Protein AF-A0A822DTH3-F1 (afdb_monomer_lite)

pLDDT: mean 80.62, std 17.34, range [48.41, 97.38]

Radius of gyration: 17.44 Å; chains: 1; bounding box: 43×27×44 Å

Structure (mmCIF, N/CA/C/O backbone):
data_AF-A0A822DTH3-F1
#
_entry.id   AF-A0A822DTH3-F1
#
loop_
_atom_site.group_PDB
_atom_site.id
_atom_site.type_symbol
_atom_site.label_atom_id
_atom_site.label_alt_id
_atom_site.labe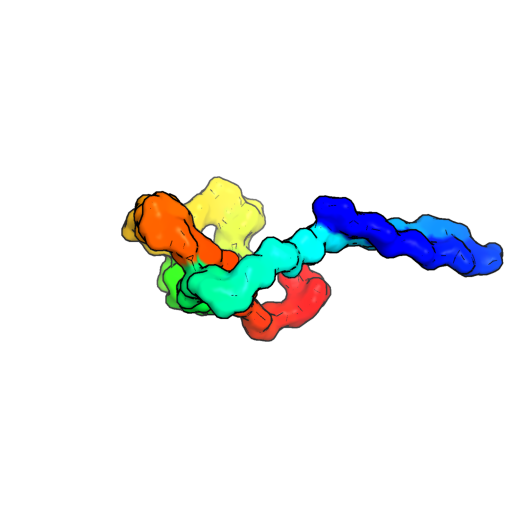l_comp_id
_atom_site.label_asym_id
_atom_site.label_entity_id
_atom_site.label_seq_id
_atom_site.pdbx_PDB_ins_code
_atom_site.Cartn_x
_atom_site.Cartn_y
_atom_site.Cartn_z
_atom_site.occupancy
_atom_site.B_iso_or_equiv
_atom_site.auth_seq_id
_atom_site.auth_comp_id
_atom_site.auth_asym_id
_atom_site.auth_atom_id
_atom_site.pdbx_PDB_model_num
ATOM 1 N N . GLU A 1 1 ? 10.301 4.852 0.716 1.00 89.44 1 GLU A N 1
ATOM 2 C CA . GLU A 1 1 ? 10.371 4.962 -0.752 1.00 89.44 1 GLU A CA 1
ATOM 3 C C . GLU A 1 1 ? 11.631 4.248 -1.212 1.00 89.44 1 GLU A C 1
ATOM 5 O O . GLU A 1 1 ? 12.654 4.373 -0.548 1.00 89.44 1 GLU A O 1
ATOM 10 N N . VAL A 1 2 ? 11.522 3.432 -2.254 1.00 96.50 2 VAL A N 1
ATOM 11 C CA . VAL A 1 2 ? 12.623 2.683 -2.870 1.00 96.50 2 VAL A CA 1
ATOM 12 C C . VAL A 1 2 ? 12.603 2.974 -4.361 1.00 96.50 2 VAL A C 1
ATOM 14 O O . VAL A 1 2 ? 11.531 3.123 -4.946 1.00 96.50 2 VAL A O 1
ATOM 17 N N . GLU A 1 3 ? 13.782 3.064 -4.960 1.00 97.38 3 GLU A N 1
ATOM 18 C CA . GLU A 1 3 ? 13.955 3.330 -6.380 1.00 97.38 3 GLU A CA 1
ATOM 19 C C . GLU A 1 3 ? 14.586 2.117 -7.067 1.00 97.38 3 GLU A C 1
ATOM 21 O O . GLU A 1 3 ? 15.574 1.560 -6.587 1.00 97.38 3 GLU A O 1
ATOM 26 N N . PHE A 1 4 ? 13.997 1.715 -8.188 1.00 96.94 4 PHE A N 1
ATOM 27 C CA . PHE A 1 4 ? 14.519 0.694 -9.082 1.00 96.94 4 PHE A CA 1
ATOM 28 C C . PHE A 1 4 ? 14.933 1.366 -10.383 1.00 96.94 4 PHE A C 1
ATOM 30 O O . PHE A 1 4 ? 14.121 2.047 -11.010 1.00 96.94 4 PHE A O 1
ATOM 37 N N . SER A 1 5 ? 16.178 1.164 -10.800 1.00 97.12 5 SER A N 1
ATOM 38 C CA . SER A 1 5 ? 16.702 1.714 -12.044 1.00 97.12 5 SER A CA 1
ATOM 39 C C . SER A 1 5 ? 17.261 0.611 -12.938 1.00 97.12 5 SER A C 1
ATOM 41 O O . SER A 1 5 ? 17.906 -0.330 -12.477 1.00 97.12 5 SER A O 1
ATOM 43 N N . VAL A 1 6 ? 16.976 0.713 -14.236 1.00 96.81 6 VAL A N 1
ATOM 44 C CA . VAL A 1 6 ? 17.466 -0.209 -15.264 1.00 96.81 6 VAL A CA 1
ATOM 45 C C . VAL A 1 6 ? 18.071 0.612 -16.390 1.00 96.81 6 VAL A C 1
ATOM 47 O O . VAL A 1 6 ? 17.373 1.402 -17.020 1.00 96.81 6 VAL A O 1
ATOM 50 N N . THR A 1 7 ? 19.359 0.409 -16.662 1.00 97.06 7 THR A N 1
ATOM 51 C CA . THR A 1 7 ? 20.071 1.069 -17.761 1.00 97.06 7 THR A CA 1
ATOM 52 C C . THR A 1 7 ? 20.331 0.082 -18.888 1.00 97.06 7 THR A C 1
ATOM 54 O O . THR A 1 7 ? 20.924 -0.973 -18.671 1.00 97.06 7 THR A O 1
ATOM 57 N N . THR A 1 8 ? 19.922 0.432 -20.106 1.00 95.81 8 THR A N 1
ATOM 58 C CA . THR A 1 8 ? 20.213 -0.346 -21.317 1.00 95.81 8 THR A CA 1
ATOM 59 C C . THR A 1 8 ? 20.979 0.501 -22.329 1.00 95.81 8 THR A C 1
ATOM 61 O O . THR A 1 8 ? 20.839 1.724 -22.368 1.00 95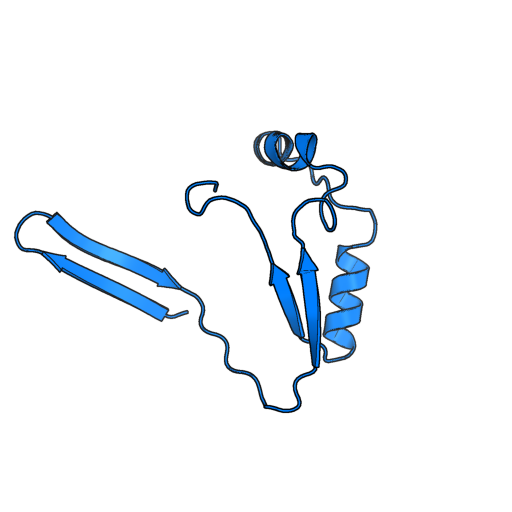.81 8 THR A O 1
ATOM 64 N N . ALA A 1 9 ? 21.770 -0.149 -23.186 1.00 92.81 9 ALA A N 1
ATOM 65 C CA . ALA A 1 9 ? 22.571 0.536 -24.204 1.00 92.81 9 ALA A CA 1
ATOM 66 C C . ALA A 1 9 ? 21.724 1.293 -25.246 1.00 92.81 9 ALA A C 1
ATOM 68 O O . ALA A 1 9 ? 22.196 2.269 -25.820 1.00 92.81 9 ALA A O 1
ATOM 69 N N . PHE A 1 10 ? 20.482 0.855 -25.484 1.00 92.62 10 PHE A N 1
ATOM 70 C CA . PHE A 1 10 ? 19.609 1.415 -26.522 1.00 92.62 10 PHE A CA 1
ATOM 71 C C . PHE A 1 10 ? 18.550 2.383 -25.983 1.00 92.62 10 PHE A C 1
ATOM 73 O O . PHE A 1 10 ? 18.147 3.289 -26.704 1.00 92.62 10 PHE A O 1
ATOM 80 N N . GLN A 1 11 ? 18.081 2.199 -24.743 1.00 88.75 11 GLN A N 1
ATOM 81 C CA . GLN A 1 11 ? 16.978 2.988 -24.170 1.00 88.75 11 GLN A CA 1
ATOM 82 C C . GLN A 1 11 ? 17.421 3.905 -23.018 1.00 88.75 11 GLN A C 1
ATOM 84 O O . GLN A 1 11 ? 16.595 4.625 -22.463 1.00 88.75 11 GLN A O 1
ATOM 89 N N . GLY A 1 12 ? 18.707 3.906 -22.651 1.00 93.81 12 GLY A N 1
ATOM 90 C CA . GLY A 1 12 ? 19.202 4.678 -21.511 1.00 93.81 12 GLY A CA 1
ATOM 91 C C . GLY A 1 12 ? 18.685 4.123 -20.181 1.00 93.81 12 GLY A C 1
ATOM 92 O O . GLY A 1 12 ? 18.489 2.914 -20.051 1.00 93.81 12 GLY A O 1
ATOM 93 N N . THR A 1 13 ? 18.495 4.991 -19.183 1.00 96.88 13 THR A N 1
ATOM 94 C CA . THR A 1 13 ? 18.070 4.601 -17.828 1.00 96.88 13 THR A CA 1
ATOM 95 C C . THR A 1 13 ? 16.575 4.825 -17.624 1.00 96.88 13 THR A C 1
ATOM 97 O O . THR A 1 13 ? 16.106 5.959 -17.675 1.00 96.88 13 THR A O 1
ATOM 100 N N . ALA A 1 14 ? 15.842 3.757 -17.318 1.00 96.50 14 ALA A N 1
ATOM 101 C CA . ALA A 1 14 ? 14.484 3.818 -16.791 1.00 96.50 14 ALA A CA 1
ATOM 102 C C . ALA A 1 14 ? 14.520 3.761 -15.259 1.00 96.50 14 ALA A C 1
ATOM 104 O O . ALA A 1 14 ? 15.286 2.985 -14.689 1.00 96.50 14 ALA A O 1
ATOM 105 N N . VAL A 1 15 ? 13.685 4.565 -14.598 1.00 96.62 15 VAL A N 1
ATOM 106 C CA . VAL A 1 15 ? 13.598 4.645 -13.134 1.00 96.62 15 VAL A CA 1
ATOM 107 C C . VAL A 1 15 ? 12.144 4.492 -12.699 1.00 96.62 15 VAL A C 1
ATOM 109 O O . VAL A 1 15 ? 11.260 5.152 -13.243 1.00 96.62 15 VAL A O 1
ATOM 112 N N . VAL A 1 16 ? 11.898 3.642 -11.704 1.00 95.62 16 VAL A N 1
ATOM 113 C CA . VAL A 1 16 ? 10.583 3.426 -11.090 1.00 95.62 16 VAL A CA 1
ATOM 114 C C . VAL A 1 16 ? 10.703 3.560 -9.579 1.00 95.62 16 VAL A C 1
ATOM 116 O O . VAL A 1 16 ? 11.611 3.014 -8.958 1.00 95.62 16 VAL A O 1
ATOM 119 N N . LYS A 1 17 ? 9.750 4.268 -8.975 1.00 96.19 17 LYS A N 1
ATOM 120 C CA . LYS A 1 17 ? 9.645 4.438 -7.525 1.00 96.19 17 LYS A CA 1
ATOM 121 C C . LYS A 1 17 ? 8.581 3.512 -6.956 1.00 96.19 17 LYS A C 1
ATOM 123 O O . LYS A 1 17 ? 7.527 3.323 -7.556 1.00 96.19 17 LYS A O 1
ATOM 128 N N . ALA A 1 18 ? 8.846 2.968 -5.777 1.00 95.50 18 ALA A N 1
ATOM 129 C CA . ALA A 1 18 ? 7.944 2.075 -5.069 1.00 95.50 18 ALA A CA 1
ATOM 130 C C . ALA A 1 18 ? 7.944 2.349 -3.561 1.00 95.50 18 ALA A C 1
ATOM 132 O O . ALA A 1 18 ? 8.852 2.969 -2.999 1.00 95.50 18 ALA A O 1
ATOM 133 N N . ASN A 1 19 ? 6.923 1.834 -2.882 1.00 95.19 19 ASN A N 1
ATOM 134 C CA . ASN A 1 19 ? 6.847 1.829 -1.428 1.00 95.19 19 ASN A CA 1
ATOM 135 C C . ASN A 1 19 ? 6.978 0.397 -0.916 1.00 95.19 19 ASN A C 1
ATOM 137 O O . ASN A 1 19 ? 6.241 -0.486 -1.344 1.00 95.19 19 ASN A O 1
ATOM 141 N N . ILE A 1 20 ? 7.908 0.187 0.014 1.00 95.19 20 ILE A N 1
ATOM 142 C CA . ILE A 1 20 ? 8.080 -1.078 0.728 1.00 95.19 20 ILE A CA 1
ATOM 143 C C . ILE A 1 20 ? 7.701 -0.835 2.184 1.00 95.19 20 ILE A C 1
ATOM 145 O O . ILE A 1 20 ? 8.170 0.127 2.797 1.00 95.19 20 ILE A O 1
ATOM 149 N N . PHE A 1 21 ? 6.853 -1.704 2.727 1.00 94.44 21 PHE A N 1
ATOM 150 C CA . PHE A 1 21 ? 6.380 -1.632 4.103 1.00 94.44 21 PHE A CA 1
ATOM 151 C C . PHE A 1 21 ? 6.868 -2.856 4.882 1.00 94.44 21 PHE A C 1
ATOM 153 O O . PHE A 1 21 ? 6.761 -3.980 4.400 1.00 94.44 21 PHE A O 1
ATOM 160 N N . CYS A 1 22 ? 7.389 -2.634 6.090 1.00 95.31 22 CYS A N 1
ATOM 161 C CA . CYS A 1 22 ? 7.793 -3.684 7.022 1.00 95.31 22 CYS A CA 1
ATOM 162 C C . CYS A 1 22 ? 6.934 -3.575 8.285 1.00 95.31 22 CYS A C 1
ATOM 164 O O . CYS A 1 22 ? 6.796 -2.487 8.851 1.00 95.31 22 CYS A O 1
ATOM 166 N N . PHE A 1 23 ? 6.337 -4.688 8.705 1.00 95.75 23 PHE A N 1
ATOM 167 C CA . PHE A 1 23 ? 5.428 -4.747 9.846 1.00 95.75 23 PHE A CA 1
ATOM 168 C C . PHE A 1 23 ? 5.880 -5.824 10.831 1.00 95.75 23 PHE A C 1
ATOM 170 O O . PHE A 1 23 ? 6.390 -6.866 10.426 1.00 95.75 23 PHE A O 1
ATOM 177 N N . ASP A 1 24 ? 5.662 -5.583 12.126 1.00 96.81 24 ASP A N 1
ATOM 178 C CA . ASP A 1 24 ? 5.874 -6.603 13.154 1.00 96.81 24 ASP A CA 1
ATOM 179 C C . ASP A 1 24 ? 4.860 -7.748 12.997 1.00 96.81 24 ASP A C 1
ATOM 181 O O . ASP A 1 24 ? 3.715 -7.519 12.602 1.00 96.81 24 ASP A O 1
ATOM 185 N N . HIS A 1 25 ? 5.251 -8.965 13.369 1.00 96.31 25 HIS A N 1
ATOM 186 C CA . HIS A 1 25 ? 4.415 -10.167 13.301 1.00 96.31 25 HIS A CA 1
ATOM 187 C C . HIS A 1 25 ? 3.084 -10.078 14.076 1.00 96.31 25 HIS A C 1
ATOM 189 O O . HIS A 1 25 ? 2.143 -10.795 13.746 1.00 96.31 25 HIS A O 1
ATOM 195 N N . LYS A 1 26 ? 2.973 -9.207 15.089 1.00 97.06 26 LYS A N 1
ATOM 196 C CA . LYS A 1 26 ? 1.736 -8.975 15.859 1.00 97.06 26 LYS A CA 1
ATOM 197 C C . LYS A 1 26 ? 0.849 -7.883 15.265 1.00 97.06 26 LYS A C 1
ATOM 199 O O . LYS A 1 26 ? -0.204 -7.577 15.831 1.00 97.06 26 LYS A O 1
ATOM 204 N N . THR A 1 27 ? 1.273 -7.256 14.168 1.00 97.00 27 THR A N 1
ATOM 205 C CA . THR A 1 27 ? 0.512 -6.191 13.513 1.00 97.00 27 THR A CA 1
ATOM 206 C C . THR A 1 27 ? -0.852 -6.717 13.085 1.00 97.00 27 THR A C 1
ATOM 208 O O . THR A 1 27 ? -0.958 -7.745 12.421 1.00 97.00 27 THR A O 1
ATOM 211 N N . LYS A 1 28 ? -1.908 -5.990 13.455 1.00 97.06 28 LYS A N 1
ATOM 212 C CA . LYS A 1 28 ? -3.276 -6.313 13.052 1.00 97.06 28 LYS A CA 1
ATOM 213 C C . LYS A 1 28 ? -3.637 -5.531 11.801 1.00 97.06 28 LYS A C 1
ATOM 215 O O . LYS A 1 28 ? -3.476 -4.309 11.767 1.00 97.06 28 LYS A O 1
ATOM 220 N N . PHE A 1 29 ? -4.151 -6.234 10.802 1.00 96.19 29 PHE A N 1
ATOM 221 C CA . PHE A 1 29 ? -4.515 -5.645 9.522 1.00 96.19 29 PHE A CA 1
ATOM 222 C C . PHE A 1 29 ? -6.029 -5.562 9.356 1.00 96.19 29 PHE A C 1
ATO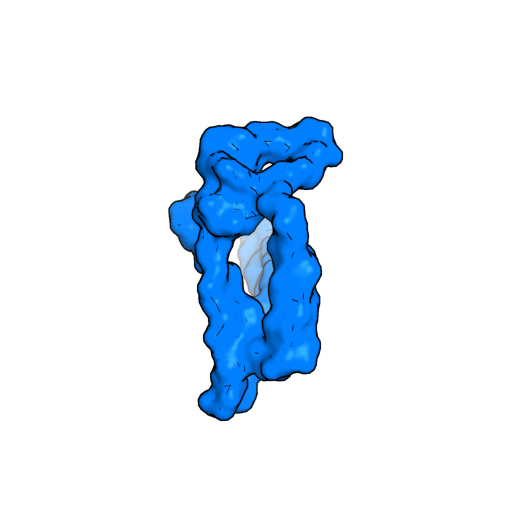M 224 O O . PHE A 1 29 ? -6.757 -6.460 9.774 1.00 96.19 29 PHE A O 1
ATOM 231 N N . VAL A 1 30 ? -6.486 -4.485 8.724 1.00 95.44 30 VAL A N 1
ATOM 232 C CA . VAL A 1 30 ? -7.819 -4.384 8.126 1.00 95.44 30 VAL A CA 1
ATOM 233 C C . VAL A 1 30 ? -7.626 -4.292 6.621 1.00 95.44 30 VAL A C 1
ATOM 235 O O . VAL A 1 30 ? -6.843 -3.465 6.154 1.00 95.44 30 VAL A O 1
ATOM 238 N N . ILE A 1 31 ? -8.309 -5.159 5.878 1.00 93.06 31 ILE A N 1
ATOM 239 C CA . ILE A 1 31 ? -8.237 -5.214 4.418 1.00 93.06 31 ILE A CA 1
A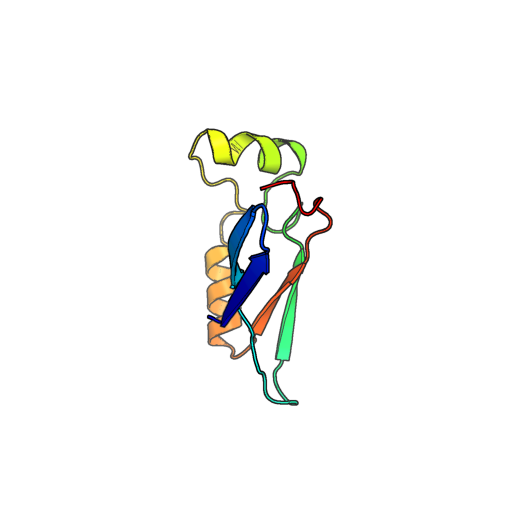TOM 240 C C . ILE A 1 31 ? -9.510 -4.585 3.857 1.00 93.06 31 ILE A C 1
ATOM 242 O O . ILE A 1 31 ? -10.602 -4.895 4.332 1.00 93.06 31 ILE A O 1
ATOM 246 N N . SER A 1 32 ? -9.373 -3.721 2.855 1.00 87.88 32 SER A N 1
ATOM 247 C CA . SER A 1 32 ? -10.503 -3.167 2.108 1.00 87.88 32 SER A CA 1
ATOM 248 C C . SER A 1 32 ? -10.254 -3.286 0.622 1.00 87.88 32 SER A C 1
ATOM 250 O O . SER A 1 32 ? -9.179 -2.926 0.142 1.00 87.88 32 SER A O 1
ATOM 252 N N . ASP A 1 33 ? -11.280 -3.708 -0.103 1.00 85.94 33 ASP A N 1
ATOM 253 C CA . ASP A 1 33 ? -11.343 -3.453 -1.535 1.00 85.94 33 ASP A CA 1
ATOM 254 C C . ASP A 1 33 ? -11.444 -1.936 -1.786 1.00 85.94 33 ASP A C 1
ATOM 256 O O . ASP A 1 33 ? -11.905 -1.174 -0.923 1.00 85.94 33 ASP A O 1
ATOM 260 N N . ILE A 1 34 ? -10.971 -1.491 -2.944 1.00 74.12 34 ILE A N 1
ATOM 261 C CA . ILE A 1 34 ? -11.082 -0.105 -3.405 1.00 74.12 34 ILE A CA 1
ATOM 262 C C . ILE A 1 34 ? -12.392 0.079 -4.178 1.00 74.12 34 ILE A C 1
ATOM 264 O O . ILE A 1 34 ? -13.140 1.036 -3.934 1.00 74.12 34 ILE A O 1
ATOM 268 N N . ASP A 1 35 ? -12.685 -0.851 -5.083 1.00 69.38 35 ASP A N 1
ATOM 269 C CA . ASP A 1 35 ? -13.833 -0.791 -5.982 1.00 69.38 35 ASP A CA 1
ATOM 270 C C . ASP A 1 35 ? -15.099 -1.267 -5.261 1.00 69.38 35 ASP A C 1
ATOM 272 O O . ASP A 1 35 ? -15.066 -2.210 -4.477 1.00 69.38 35 ASP A O 1
ATOM 276 N N . GLY A 1 36 ? -16.201 -0.526 -5.394 1.00 58.06 36 GLY A N 1
ATOM 277 C CA . GLY A 1 36 ? -17.483 -0.849 -4.751 1.00 58.06 36 GLY A CA 1
ATOM 278 C C . GLY A 1 36 ? -17.543 -0.754 -3.214 1.00 58.06 36 GLY A C 1
ATOM 279 O O . GLY A 1 36 ? -18.640 -0.761 -2.659 1.00 58.06 36 GLY A O 1
ATOM 280 N N . THR A 1 37 ? -16.407 -0.631 -2.510 1.00 63.28 37 THR A N 1
ATOM 281 C CA . THR A 1 37 ? -16.352 -0.507 -1.035 1.00 63.28 37 THR A CA 1
ATOM 282 C C . THR A 1 37 ? -16.030 0.917 -0.579 1.00 63.28 37 THR A C 1
ATOM 284 O O . THR A 1 37 ? -16.742 1.492 0.244 1.00 63.28 37 THR A O 1
ATOM 287 N N . ILE A 1 38 ? -14.961 1.517 -1.113 1.00 61.94 38 ILE A N 1
ATOM 288 C CA . ILE A 1 38 ? -14.595 2.911 -0.804 1.00 61.94 38 ILE A CA 1
ATOM 289 C C . ILE A 1 38 ? -15.378 3.873 -1.701 1.00 61.94 38 ILE A C 1
ATOM 291 O O . ILE A 1 38 ? -15.770 4.957 -1.262 1.00 61.94 38 ILE A O 1
ATOM 295 N N . THR A 1 39 ? -15.636 3.466 -2.945 1.00 57.78 39 THR A N 1
ATOM 296 C CA . THR A 1 39 ? -16.400 4.233 -3.933 1.00 57.78 39 THR A CA 1
ATOM 297 C C . THR A 1 39 ? -17.878 3.832 -3.914 1.00 57.78 39 THR A C 1
ATOM 299 O O . THR A 1 39 ? -18.204 2.654 -3.805 1.00 57.78 39 THR A O 1
ATOM 302 N N . LYS A 1 40 ? -18.796 4.808 -4.024 1.00 55.31 40 LYS A N 1
ATOM 303 C CA . LYS A 1 40 ? -20.256 4.570 -3.932 1.00 55.31 40 LYS A CA 1
ATOM 304 C C . LYS A 1 40 ? -20.837 3.654 -5.038 1.00 55.31 40 LYS A C 1
ATOM 306 O O . LYS A 1 40 ? -21.962 3.192 -4.880 1.00 55.31 40 LYS A O 1
ATOM 311 N N . SER A 1 41 ? -20.129 3.419 -6.154 1.00 49.66 41 SER A N 1
ATOM 312 C CA . SER A 1 41 ? -20.557 2.528 -7.259 1.00 49.66 41 SER A CA 1
ATOM 313 C C . SER A 1 41 ? -19.467 2.355 -8.336 1.00 49.66 41 SER A C 1
ATOM 315 O O . SER A 1 41 ? -18.894 3.364 -8.763 1.00 49.66 41 SER A O 1
ATOM 317 N N . ASP A 1 42 ? -19.286 1.135 -8.857 1.00 53.59 42 ASP A N 1
ATOM 318 C CA . ASP A 1 42 ? -18.247 0.738 -9.835 1.00 53.59 42 ASP A CA 1
ATOM 319 C C . ASP A 1 42 ? -18.179 1.606 -11.105 1.00 53.59 42 ASP A C 1
ATOM 321 O O . ASP A 1 42 ? -17.097 1.993 -11.544 1.00 53.59 42 ASP A O 1
ATOM 325 N N . LEU A 1 43 ? -19.324 1.981 -11.691 1.00 53.22 43 LEU A N 1
ATOM 326 C CA . LEU A 1 43 ? -19.344 2.736 -12.953 1.00 53.22 43 LEU A CA 1
ATOM 327 C C . LEU A 1 43 ? -18.922 4.203 -12.772 1.00 53.22 43 LEU A C 1
ATOM 329 O O . LEU A 1 43 ? -18.187 4.760 -13.585 1.00 53.22 43 LEU A O 1
ATOM 333 N N . PHE A 1 44 ? -19.363 4.837 -11.686 1.00 53.56 44 PHE A N 1
ATOM 334 C CA . PHE A 1 44 ? -19.049 6.240 -11.416 1.00 53.56 44 PHE A CA 1
ATOM 335 C C . PHE A 1 44 ? -17.670 6.427 -10.768 1.00 53.56 44 PHE A C 1
ATOM 337 O O . PHE A 1 44 ? -17.048 7.465 -10.987 1.00 53.56 44 PHE A O 1
ATOM 344 N N . GLY A 1 45 ? -17.139 5.416 -10.068 1.00 50.56 45 GLY A N 1
ATOM 345 C CA . GLY A 1 45 ? -15.768 5.412 -9.540 1.00 50.56 45 GLY A CA 1
ATOM 346 C C . GLY A 1 45 ? -14.673 5.434 -10.619 1.00 50.56 45 GLY A C 1
ATOM 347 O O . GLY A 1 45 ? -13.574 5.917 -10.351 1.00 50.56 45 GLY A O 1
ATOM 348 N N . HIS A 1 46 ? -14.975 4.979 -11.842 1.00 56.28 46 HIS A N 1
ATOM 349 C CA . HIS A 1 46 ? -14.080 5.081 -13.004 1.00 56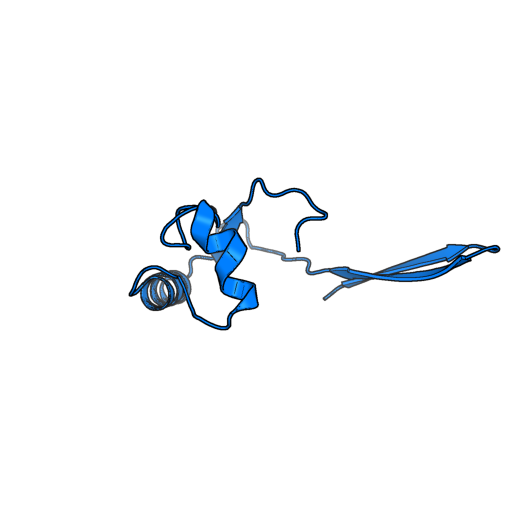.28 46 HIS A CA 1
ATOM 350 C C . HIS A 1 46 ? -14.174 6.421 -13.754 1.00 56.28 46 HIS A C 1
ATOM 352 O O . HIS A 1 46 ? -13.216 6.818 -14.409 1.00 56.28 46 HIS A O 1
ATOM 358 N N . ILE A 1 47 ? -15.307 7.126 -13.671 1.00 52.53 47 ILE A N 1
ATOM 359 C CA . ILE A 1 47 ? -15.580 8.326 -14.484 1.00 52.53 47 ILE A CA 1
ATOM 360 C C . ILE A 1 47 ? -15.303 9.616 -13.703 1.00 52.53 47 ILE A C 1
ATOM 362 O O . ILE A 1 47 ? -14.810 10.591 -14.264 1.00 52.53 47 ILE A O 1
ATOM 366 N N . PHE A 1 48 ? -15.602 9.650 -12.404 1.00 48.41 48 PHE A N 1
ATOM 367 C CA . PHE A 1 48 ? -15.586 10.890 -11.625 1.00 48.41 48 PHE A CA 1
ATOM 368 C C . PHE A 1 48 ? -14.225 11.441 -11.160 1.00 48.41 48 PHE A C 1
ATOM 370 O O . PHE A 1 48 ? -14.167 12.660 -10.966 1.00 48.41 48 PHE A O 1
ATOM 377 N N . PRO A 1 49 ? -13.122 10.667 -11.047 1.00 51.41 49 PRO A N 1
ATOM 378 C CA . PRO A 1 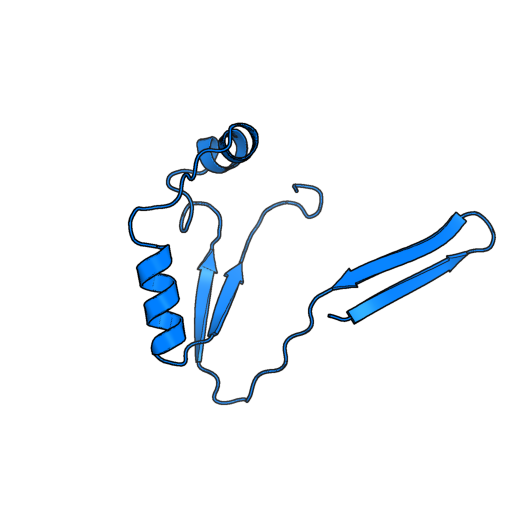49 ? -11.802 11.251 -10.784 1.00 51.41 49 PRO A CA 1
ATOM 379 C C . PRO A 1 49 ? -11.396 12.300 -11.834 1.00 51.41 49 PRO A C 1
ATOM 381 O O . PRO A 1 49 ? -10.744 13.286 -11.501 1.00 51.41 49 PRO A O 1
ATOM 384 N N . LEU A 1 50 ? -11.871 12.150 -13.079 1.00 50.34 50 LEU A N 1
ATOM 385 C CA . LEU A 1 50 ? -11.646 13.089 -14.186 1.00 50.34 50 LEU A CA 1
ATOM 386 C C . LEU A 1 50 ? -12.399 14.425 -14.032 1.00 50.34 50 LEU A C 1
ATOM 388 O O . LEU A 1 50 ? -12.063 15.393 -14.708 1.00 50.34 50 LEU A O 1
ATOM 392 N N . PHE A 1 51 ? -13.392 14.503 -13.137 1.00 51.66 51 PHE A N 1
ATOM 393 C CA . PHE A 1 51 ? -14.235 15.688 -12.916 1.00 51.66 51 PHE A CA 1
ATOM 394 C C . PHE A 1 51 ? -14.032 16.345 -11.538 1.00 51.66 51 PHE A C 1
ATOM 396 O O . PHE A 1 51 ? -14.768 17.266 -11.183 1.00 51.66 51 PHE A O 1
ATOM 403 N N . GLY A 1 52 ? -13.046 15.894 -10.751 1.00 51.78 52 GLY A N 1
ATOM 404 C CA . GLY A 1 52 ? -12.623 16.565 -9.513 1.00 51.78 52 GLY A CA 1
ATOM 405 C C . GLY A 1 52 ? -13.620 16.516 -8.346 1.00 51.78 52 GLY A C 1
ATOM 406 O O . GLY A 1 52 ? -13.506 17.322 -7.424 1.00 51.78 52 GLY A O 1
ATOM 407 N N . LYS A 1 53 ? -14.597 15.598 -8.360 1.00 51.09 53 LYS A N 1
ATOM 408 C CA . LYS A 1 53 ? -15.530 15.386 -7.239 1.00 51.09 53 LYS A CA 1
ATOM 409 C C . LYS A 1 53 ? -15.198 14.112 -6.467 1.00 51.09 53 LYS A C 1
ATOM 411 O O . LYS A 1 53 ? -15.092 13.040 -7.055 1.00 51.09 53 LYS A O 1
ATOM 416 N N . ASP A 1 54 ? -15.098 14.242 -5.145 1.00 56.19 54 ASP A N 1
ATOM 417 C CA . ASP A 1 54 ? -14.993 13.117 -4.214 1.00 56.19 54 ASP A CA 1
ATOM 418 C C . ASP A 1 54 ? -16.287 12.281 -4.267 1.00 56.19 54 ASP A C 1
ATOM 420 O O . ASP A 1 54 ? -17.391 12.811 -4.121 1.00 56.19 54 ASP A O 1
ATOM 424 N N . TRP A 1 55 ? -16.145 10.985 -4.547 1.00 60.06 55 TRP A N 1
ATOM 425 C CA . TRP A 1 55 ? -17.242 10.025 -4.739 1.00 60.06 55 TRP A CA 1
ATOM 426 C C . TRP A 1 55 ? -17.166 8.863 -3.734 1.00 60.06 55 TRP A C 1
ATOM 428 O O . TRP A 1 55 ? -17.594 7.734 -4.002 1.00 60.06 55 TRP A O 1
ATOM 438 N N . SER A 1 56 ? -16.573 9.125 -2.570 1.00 60.25 56 SER A N 1
ATOM 439 C CA . SER A 1 56 ? -16.503 8.173 -1.464 1.00 60.25 56 SER A CA 1
ATOM 440 C C . SER A 1 56 ? -17.796 8.141 -0.634 1.00 60.25 56 SER A C 1
ATOM 442 O O . SER A 1 56 ? -18.592 9.087 -0.638 1.00 60.25 56 SER A O 1
ATOM 444 N N . TYR A 1 57 ? -18.050 7.025 0.065 1.00 62.53 57 TYR A N 1
ATOM 445 C CA . TYR A 1 57 ? -19.116 6.962 1.074 1.00 62.53 57 TYR A CA 1
ATOM 446 C C . TYR A 1 57 ? -18.852 7.968 2.203 1.00 62.53 57 TYR A C 1
ATOM 448 O O . TYR A 1 57 ? -17.743 8.050 2.739 1.00 62.53 57 TYR A O 1
ATOM 456 N N . ASP A 1 58 ? -19.890 8.710 2.600 1.00 67.19 58 ASP A N 1
ATOM 457 C CA . ASP A 1 58 ? -19.789 9.676 3.691 1.00 67.19 58 ASP A CA 1
ATOM 458 C C . ASP A 1 58 ? -19.340 8.964 4.975 1.00 67.19 58 ASP A C 1
ATOM 460 O O . ASP A 1 58 ? -19.982 8.030 5.452 1.00 67.19 58 ASP A O 1
ATOM 464 N N . GLY A 1 59 ? -18.207 9.396 5.534 1.00 72.00 59 GLY A N 1
ATOM 465 C CA . GLY A 1 59 ? -17.653 8.831 6.767 1.00 72.00 59 GLY A CA 1
ATOM 466 C C . GLY A 1 59 ? -16.573 7.758 6.593 1.00 72.00 59 GLY A C 1
ATOM 467 O O . GLY A 1 59 ? -15.946 7.415 7.595 1.00 72.00 59 GLY A O 1
ATOM 468 N N . VAL A 1 60 ? -16.254 7.302 5.374 1.00 79.19 60 VAL A N 1
ATOM 469 C CA . VAL A 1 60 ? -15.151 6.337 5.147 1.00 79.19 60 VAL A CA 1
ATOM 470 C C . VAL A 1 60 ? -13.813 6.880 5.652 1.00 79.19 60 VAL A C 1
ATOM 472 O O . VAL A 1 60 ? -13.087 6.183 6.358 1.00 79.19 60 VAL A O 1
ATOM 475 N N . ALA A 1 61 ? -13.522 8.161 5.415 1.00 79.50 61 ALA A N 1
ATOM 476 C CA . ALA A 1 61 ? -12.319 8.800 5.950 1.00 79.50 61 ALA A CA 1
ATOM 477 C C . ALA A 1 61 ? -12.270 8.770 7.493 1.00 79.50 61 ALA A C 1
ATOM 479 O O . ALA A 1 61 ? -11.227 8.484 8.083 1.00 79.50 61 ALA A O 1
ATOM 480 N N . LYS A 1 62 ? -13.409 9.005 8.165 1.00 83.19 62 LYS A N 1
ATOM 481 C CA . LYS A 1 62 ? -13.511 8.941 9.636 1.00 83.19 62 LYS A CA 1
ATOM 482 C C . LYS A 1 62 ? -13.341 7.512 10.154 1.00 83.19 62 LYS A C 1
ATOM 484 O O . LYS A 1 62 ? -12.696 7.312 11.186 1.00 83.19 62 LYS A O 1
ATOM 489 N N . LEU A 1 63 ? -13.881 6.526 9.437 1.00 86.62 63 LEU A N 1
ATOM 490 C CA . LEU A 1 63 ? -13.700 5.109 9.736 1.00 86.62 63 LEU A CA 1
ATOM 491 C C . LEU A 1 63 ? -12.221 4.720 9.631 1.00 86.62 63 LEU A C 1
ATOM 493 O O . LEU A 1 63 ? -11.665 4.179 10.582 1.00 86.62 63 LEU A O 1
ATOM 497 N N . PHE A 1 64 ? -11.553 5.057 8.527 1.00 87.00 64 PHE A N 1
ATOM 498 C CA . PHE A 1 64 ? -10.141 4.718 8.317 1.00 87.00 64 PHE A CA 1
ATOM 499 C C . PHE A 1 64 ? -9.233 5.407 9.332 1.00 87.00 64 PHE A C 1
ATOM 501 O O . PHE A 1 64 ? -8.309 4.787 9.866 1.00 87.00 64 PHE A O 1
ATOM 508 N N . GLN A 1 65 ? -9.541 6.660 9.675 1.00 86.62 65 GLN A N 1
ATOM 509 C CA . GLN A 1 65 ? -8.848 7.366 10.744 1.00 86.62 65 GLN A CA 1
ATOM 510 C C . GLN A 1 65 ? -9.029 6.658 12.092 1.00 86.62 65 GLN A C 1
ATOM 512 O O . GLN A 1 65 ? -8.057 6.470 12.820 1.00 86.62 65 GLN A O 1
ATOM 517 N N . SER A 1 66 ? -10.245 6.213 12.411 1.00 91.25 66 SER A N 1
ATOM 518 C CA . SER A 1 66 ? -10.525 5.455 13.637 1.00 91.25 66 SER A CA 1
ATOM 519 C C . SER A 1 66 ? -9.781 4.119 13.671 1.00 91.25 66 SER A C 1
ATOM 521 O O . SER A 1 66 ? -9.236 3.747 14.706 1.00 91.25 66 SER A O 1
ATOM 523 N N . ILE A 1 67 ? -9.693 3.410 12.545 1.00 92.56 67 ILE A N 1
ATOM 524 C CA . ILE A 1 67 ? -8.960 2.140 12.435 1.00 92.56 67 ILE A CA 1
ATOM 525 C C . ILE A 1 67 ? -7.464 2.356 12.685 1.00 92.56 67 ILE A C 1
ATOM 527 O O . ILE A 1 67 ? -6.864 1.653 13.501 1.00 92.56 67 ILE A O 1
ATOM 531 N N . LYS A 1 68 ? -6.879 3.391 12.070 1.00 91.50 68 LYS A N 1
ATOM 532 C CA . LYS A 1 68 ? -5.493 3.801 12.327 1.00 91.50 68 LYS A CA 1
ATOM 533 C C . LYS A 1 68 ? -5.271 4.166 13.798 1.00 91.50 68 LYS A C 1
ATOM 535 O O . LYS A 1 68 ? -4.289 3.722 14.387 1.00 91.50 68 LYS A O 1
ATOM 540 N N . ASN A 1 69 ? -6.179 4.941 14.396 1.00 95.12 69 ASN A N 1
ATOM 541 C CA . ASN A 1 69 ? -6.094 5.360 15.800 1.00 95.12 69 ASN A CA 1
ATOM 542 C C . ASN A 1 69 ? -6.197 4.174 16.777 1.00 95.12 69 ASN A C 1
ATOM 544 O O . ASN A 1 69 ? -5.666 4.246 17.879 1.00 95.12 69 ASN A O 1
ATOM 548 N N . ASN A 1 70 ? -6.824 3.069 16.362 1.00 95.75 70 ASN A N 1
ATOM 549 C CA . ASN A 1 70 ? -6.896 1.818 17.119 1.00 95.75 70 ASN A CA 1
ATOM 550 C C . ASN A 1 70 ? -5.713 0.863 16.849 1.00 95.75 70 ASN A C 1
ATOM 552 O O . ASN A 1 70 ? -5.793 -0.321 17.168 1.00 95.75 70 ASN A O 1
ATOM 556 N N . ASN A 1 71 ? -4.607 1.360 16.281 1.00 95.12 71 ASN A N 1
ATOM 557 C CA . ASN A 1 71 ? -3.372 0.610 16.003 1.00 95.12 71 ASN A CA 1
ATOM 558 C C . ASN A 1 71 ? -3.505 -0.536 14.987 1.00 95.12 71 ASN A C 1
ATOM 560 O O . ASN A 1 71 ? -2.665 -1.438 14.952 1.00 95.12 71 ASN A O 1
ATOM 564 N N . TYR A 1 72 ? -4.508 -0.477 14.115 1.00 96.38 72 TYR A N 1
ATOM 565 C CA . TYR A 1 72 ? -4.584 -1.360 12.956 1.00 96.38 72 TYR A CA 1
ATOM 566 C C . TYR A 1 72 ? -3.859 -0.732 11.763 1.00 96.38 72 TYR A C 1
ATOM 568 O O . TYR A 1 72 ? -3.802 0.492 11.603 1.00 96.38 72 TYR A O 1
ATOM 576 N N . LYS A 1 73 ? -3.305 -1.581 10.899 1.00 94.69 73 LYS A N 1
ATOM 577 C CA . LYS A 1 73 ? -2.766 -1.181 9.598 1.00 94.69 73 LYS A CA 1
ATOM 578 C C . LYS A 1 73 ? -3.776 -1.499 8.512 1.00 94.69 73 LYS A C 1
ATOM 580 O O . LYS A 1 73 ? -4.372 -2.569 8.506 1.00 94.69 73 LYS A O 1
ATOM 585 N N . PHE A 1 74 ? -3.969 -0.554 7.607 1.00 91.56 74 PHE A N 1
ATOM 586 C CA . PHE A 1 74 ? -4.903 -0.708 6.506 1.00 91.56 74 PHE A CA 1
ATOM 587 C C . PHE A 1 74 ? -4.174 -1.250 5.277 1.00 91.56 74 PHE A C 1
ATOM 589 O O . PHE A 1 74 ? -3.111 -0.736 4.929 1.00 91.56 74 PHE A O 1
ATOM 596 N N . ILE A 1 75 ? -4.734 -2.275 4.641 1.00 93.31 75 ILE A N 1
ATOM 597 C CA . ILE A 1 75 ? -4.269 -2.816 3.363 1.00 93.31 75 ILE A CA 1
ATOM 598 C C . ILE A 1 75 ? -5.395 -2.639 2.353 1.00 93.31 75 ILE A C 1
ATOM 600 O O . ILE A 1 75 ? -6.526 -3.055 2.595 1.00 93.31 75 ILE A O 1
ATOM 604 N N . TYR A 1 76 ? -5.071 -2.031 1.218 1.00 89.56 76 TYR A N 1
ATOM 605 C CA . TYR A 1 76 ? -5.995 -1.917 0.099 1.00 89.56 76 TYR A CA 1
ATOM 606 C C . TYR A 1 76 ? -5.773 -3.067 -0.881 1.00 89.56 76 TYR A C 1
ATOM 608 O O . TYR A 1 76 ? -4.627 -3.429 -1.156 1.00 89.56 76 TYR A O 1
ATOM 616 N N . LEU A 1 77 ? -6.860 -3.612 -1.415 1.00 89.12 77 LEU A N 1
ATOM 617 C CA . LEU A 1 77 ? -6.859 -4.587 -2.501 1.00 89.12 77 LEU A CA 1
ATOM 618 C C . LEU A 1 77 ? -7.591 -3.990 -3.708 1.00 89.12 77 LEU A C 1
ATOM 620 O O . LEU A 1 77 ? -8.520 -3.209 -3.540 1.00 89.12 77 LEU A O 1
ATOM 624 N N . SER A 1 78 ? -7.150 -4.326 -4.918 1.00 84.44 78 SER A N 1
ATOM 625 C CA . SER A 1 78 ? -7.845 -3.965 -6.154 1.00 84.44 78 SER A CA 1
ATOM 626 C C . SER A 1 78 ? -7.661 -5.065 -7.191 1.00 84.44 78 SER A C 1
ATOM 628 O O . SER A 1 78 ? -6.602 -5.694 -7.254 1.00 84.44 78 SER A O 1
ATOM 630 N N . ALA A 1 79 ? -8.694 -5.275 -8.005 1.00 85.31 79 ALA A N 1
ATOM 631 C CA . ALA A 1 79 ? -8.676 -6.162 -9.166 1.00 85.31 79 ALA A CA 1
ATOM 632 C C . ALA A 1 79 ? -8.516 -5.400 -10.499 1.00 85.31 79 ALA A C 1
ATOM 634 O O . ALA A 1 79 ? -8.651 -5.995 -11.569 1.00 85.31 79 ALA A O 1
ATOM 635 N N . ARG A 1 80 ? -8.237 -4.088 -10.456 1.00 81.62 80 ARG A N 1
ATOM 636 C CA . ARG A 1 80 ? -8.002 -3.269 -11.654 1.00 81.62 80 ARG A CA 1
ATOM 637 C C . ARG A 1 80 ? -6.744 -3.717 -12.398 1.00 81.62 80 ARG A C 1
ATOM 639 O O . ARG A 1 80 ? -5.776 -4.194 -11.804 1.00 81.62 80 ARG A O 1
ATOM 646 N N . ALA A 1 81 ? -6.744 -3.522 -13.715 1.00 85.00 81 ALA A N 1
ATOM 647 C CA . ALA A 1 81 ? -5.566 -3.777 -14.536 1.00 85.00 81 ALA A CA 1
ATOM 648 C C . ALA A 1 81 ? -4.423 -2.819 -14.160 1.00 85.00 81 ALA A C 1
ATOM 650 O O . ALA A 1 81 ? -4.651 -1.639 -13.919 1.00 85.00 81 ALA A O 1
ATOM 651 N N . ILE A 1 82 ? -3.176 -3.301 -14.190 1.00 83.12 82 ILE A N 1
ATOM 652 C CA . ILE A 1 82 ? -1.993 -2.504 -13.806 1.00 83.12 82 ILE A CA 1
ATOM 653 C C . ILE A 1 82 ? -1.790 -1.239 -14.663 1.00 83.12 82 ILE A C 1
ATOM 655 O O . ILE A 1 82 ? -1.174 -0.281 -14.212 1.00 83.12 82 ILE A O 1
ATOM 659 N N . GLY A 1 83 ? -2.316 -1.227 -15.892 1.00 77.56 83 GLY A N 1
ATOM 660 C CA . GLY A 1 83 ? -2.298 -0.060 -16.782 1.00 77.56 83 GLY A CA 1
ATOM 661 C C . GLY A 1 83 ? -3.470 0.907 -16.583 1.00 77.56 83 GLY A C 1
ATOM 662 O O . GLY A 1 83 ? -3.551 1.905 -17.291 1.00 77.56 83 GLY A O 1
ATOM 663 N N . GLN A 1 84 ? -4.395 0.604 -15.672 1.00 64.38 84 GLN A N 1
ATOM 664 C CA . GLN A 1 84 ? -5.566 1.419 -15.378 1.00 64.38 84 GLN A CA 1
ATOM 665 C C . GLN A 1 84 ? -5.220 2.360 -14.216 1.00 64.38 84 GLN A C 1
ATOM 667 O O . GLN A 1 84 ? -5.411 2.021 -13.048 1.00 64.38 84 GLN A O 1
ATOM 672 N N . SER A 1 85 ? -4.632 3.510 -14.559 1.00 50.38 85 SER A N 1
ATOM 673 C CA . SER A 1 85 ? -4.293 4.589 -13.620 1.00 50.38 85 SER A CA 1
ATOM 674 C C . SER A 1 85 ? -5.486 5.488 -13.332 1.00 50.38 85 SER A C 1
ATOM 676 O O . SER A 1 85 ? -6.090 5.944 -14.331 1.00 50.38 85 SER A O 1
#

Secondary structure (DSSP, 8-state):
-EEEEEEETTTEEEEEEE------TT-EEEEEESTTTTBS-HHHHHHGGGGT---BPTTHHHHHHHHHHTTEEEEEE--S-TT--

Sequence (85 aa):
EVEFSVTTAFQGTAVVKANIFCFDHKTKFVISDIDGTITKSDLFGHIFPLFGKDWSYDGVAKLFQSIKNNNYKFIYLSARAIGQS

Foldseek 3Di:
DDKDWDADPPPGIDIDDDDDDDDDPPAAEDEDEPAVTQAVHNVCVLVCVVVPDDRGDPCPVVVVVVCVVVRHHYHYDYPDDPPRD